Protein AF-G7EI15-F1 (afdb_monomer_lite)

Structure (mmCIF, N/CA/C/O backbone):
data_AF-G7EI15-F1
#
_entry.id   AF-G7EI15-F1
#
loop_
_atom_site.group_PDB
_atom_site.id
_atom_site.type_symbol
_atom_site.label_atom_id
_atom_site.label_alt_id
_atom_site.label_comp_id
_atom_site.label_asym_id
_atom_site.label_entity_id
_atom_site.label_seq_id
_atom_site.pdbx_PDB_ins_code
_atom_site.Cartn_x
_atom_site.Cartn_y
_atom_site.Cartn_z
_atom_site.occupancy
_atom_site.B_iso_or_equiv
_atom_site.auth_seq_id
_atom_site.auth_comp_id
_atom_site.auth_asym_id
_atom_site.auth_atom_id
_atom_site.pdbx_PDB_model_num
ATOM 1 N N . MET A 1 1 ? 1.369 -4.600 -6.874 1.00 79.56 1 MET A N 1
ATOM 2 C CA . MET A 1 1 ? 2.734 -4.055 -7.062 1.00 79.56 1 MET A CA 1
ATOM 3 C C . MET A 1 1 ? 3.543 -4.883 -8.060 1.00 79.56 1 MET A C 1
ATOM 5 O O . MET A 1 1 ? 3.858 -4.346 -9.108 1.00 79.56 1 MET A O 1
ATOM 9 N N . CYS A 1 2 ? 3.785 -6.185 -7.844 1.00 84.00 2 CYS A N 1
ATOM 10 C CA . CYS A 1 2 ? 4.623 -7.002 -8.747 1.00 84.00 2 CYS A CA 1
ATOM 11 C C . CYS A 1 2 ? 4.185 -7.001 -10.224 1.00 84.00 2 CYS A C 1
ATOM 13 O O . CYS A 1 2 ? 5.030 -6.908 -11.107 1.00 84.00 2 CYS A O 1
ATOM 15 N N . LEU A 1 3 ? 2.876 -7.067 -10.497 1.00 88.56 3 LEU A N 1
ATOM 16 C CA . LEU A 1 3 ? 2.348 -7.036 -11.869 1.00 88.56 3 LEU A CA 1
ATOM 17 C C . LEU A 1 3 ? 2.534 -5.670 -12.555 1.00 88.56 3 LEU A C 1
ATOM 19 O O . LEU A 1 3 ? 2.710 -5.607 -13.766 1.00 88.56 3 LEU A O 1
ATOM 23 N N . LEU A 1 4 ? 2.532 -4.577 -11.786 1.00 88.44 4 LEU A N 1
ATOM 24 C CA . LEU A 1 4 ? 2.701 -3.218 -12.312 1.00 88.44 4 LEU A CA 1
ATOM 25 C C . LEU A 1 4 ? 4.177 -2.844 -12.506 1.00 88.44 4 LEU A C 1
ATOM 27 O O . LEU A 1 4 ? 4.476 -1.966 -13.306 1.00 88.44 4 LEU A O 1
ATOM 31 N N . ALA A 1 5 ? 5.097 -3.541 -11.831 1.00 84.88 5 ALA A N 1
ATOM 32 C CA . ALA A 1 5 ? 6.532 -3.248 -11.851 1.00 84.88 5 ALA A CA 1
ATOM 33 C C . ALA A 1 5 ? 7.197 -3.434 -13.232 1.00 84.88 5 ALA A C 1
ATOM 35 O O . ALA A 1 5 ? 8.321 -2.996 -13.447 1.00 84.88 5 ALA A O 1
ATOM 36 N N . ARG A 1 6 ? 6.516 -4.083 -14.186 1.00 85.00 6 ARG A N 1
ATOM 37 C CA . ARG A 1 6 ? 6.987 -4.209 -15.577 1.00 85.00 6 ARG A CA 1
ATOM 38 C C . ARG A 1 6 ? 6.440 -3.152 -16.525 1.00 85.00 6 ARG A C 1
ATOM 40 O O . ARG A 1 6 ? 6.883 -3.085 -17.668 1.00 85.00 6 ARG A O 1
ATOM 47 N N . ILE A 1 7 ? 5.488 -2.341 -16.074 1.00 87.56 7 ILE A N 1
ATOM 48 C CA . ILE A 1 7 ? 5.014 -1.190 -16.838 1.00 87.56 7 ILE A CA 1
ATOM 49 C C . ILE A 1 7 ? 6.039 -0.085 -16.613 1.00 87.56 7 ILE A C 1
ATOM 51 O O . ILE A 1 7 ? 5.936 0.670 -15.653 1.00 87.56 7 ILE A O 1
ATOM 55 N N . GLN A 1 8 ? 7.071 -0.060 -17.449 1.00 86.31 8 GLN A N 1
ATOM 56 C CA . GLN A 1 8 ? 8.147 0.918 -17.362 1.00 86.31 8 GLN A CA 1
ATOM 57 C C . GLN A 1 8 ? 7.767 2.190 -18.113 1.00 86.31 8 GLN A C 1
ATOM 59 O O . GLN A 1 8 ? 7.344 2.137 -19.268 1.00 86.31 8 GLN A O 1
ATOM 64 N N . ILE A 1 9 ? 7.945 3.327 -17.454 1.00 83.19 9 ILE A N 1
ATOM 65 C CA . ILE A 1 9 ? 7.756 4.657 -18.017 1.00 83.19 9 ILE A CA 1
ATOM 66 C C . ILE A 1 9 ? 9.147 5.296 -18.052 1.00 83.19 9 ILE A C 1
ATOM 68 O O . ILE A 1 9 ? 9.679 5.670 -17.000 1.00 83.19 9 ILE A O 1
ATOM 72 N N . PRO A 1 10 ? 9.790 5.338 -19.231 1.00 81.56 10 PRO A N 1
ATOM 73 C CA . PRO A 1 10 ? 11.097 5.954 -19.360 1.00 81.56 10 PRO A CA 1
ATOM 74 C C . PRO A 1 10 ? 10.957 7.471 -19.224 1.00 81.56 10 PRO A C 1
ATOM 76 O O . PRO A 1 10 ? 10.133 8.088 -19.900 1.00 81.56 10 PRO A O 1
ATOM 79 N N . PHE A 1 11 ? 11.770 8.066 -18.356 1.00 79.00 11 PHE A N 1
ATOM 80 C CA . PHE A 1 11 ? 11.966 9.507 -18.298 1.00 79.00 11 PHE A CA 1
ATOM 81 C C . PHE A 1 11 ? 13.366 9.814 -18.808 1.00 79.00 11 PHE A C 1
ATOM 83 O O . PHE A 1 11 ? 14.368 9.451 -18.179 1.00 79.00 11 PHE A O 1
ATOM 90 N N . ASP A 1 12 ? 13.419 10.463 -19.968 1.00 79.00 12 ASP A N 1
ATOM 91 C CA . ASP A 1 12 ? 14.676 10.905 -20.550 1.00 79.00 12 ASP A CA 1
ATOM 92 C C . ASP A 1 12 ? 15.341 11.925 -19.627 1.00 79.00 12 ASP A C 1
ATOM 94 O O . ASP A 1 12 ? 14.704 12.832 -19.083 1.00 79.00 12 ASP A O 1
ATOM 98 N N . GLY A 1 13 ? 16.644 11.742 -19.429 1.00 73.56 13 GLY A N 1
ATOM 99 C CA . GLY A 1 13 ? 17.455 12.685 -18.679 1.00 73.56 13 GLY A CA 1
ATOM 100 C C . GLY A 1 13 ? 17.540 14.016 -19.417 1.00 73.56 13 GLY A C 1
ATOM 101 O O . GLY A 1 13 ? 17.618 14.052 -20.645 1.00 73.56 13 GLY A O 1
ATOM 102 N N . PHE A 1 14 ? 17.553 15.114 -18.670 1.00 78.31 14 PHE A N 1
ATOM 103 C CA . PHE A 1 14 ? 17.758 16.442 -19.231 1.00 78.31 14 PHE A CA 1
ATOM 104 C C . PHE A 1 14 ? 19.091 17.006 -18.748 1.00 78.31 14 PHE A C 1
ATOM 106 O O . PHE A 1 14 ? 19.442 16.892 -17.570 1.00 78.31 14 PHE A O 1
ATOM 113 N N . VAL A 1 15 ? 19.829 17.607 -19.679 1.00 81.38 15 VAL A N 1
ATOM 114 C CA . VAL A 1 15 ? 21.087 18.299 -19.405 1.00 81.38 15 VAL A CA 1
ATOM 115 C C . VAL A 1 15 ? 20.892 19.774 -19.720 1.00 81.38 15 VAL A C 1
ATOM 117 O O . VAL A 1 15 ? 20.657 20.149 -20.867 1.00 81.38 15 VAL A O 1
ATOM 120 N N . THR A 1 16 ? 21.015 20.600 -18.689 1.00 80.50 16 THR A N 1
ATOM 121 C CA . THR A 1 16 ? 21.185 22.052 -18.783 1.00 80.50 16 THR A CA 1
ATOM 122 C C . THR A 1 16 ? 22.604 22.436 -18.381 1.00 80.50 16 THR A C 1
ATOM 124 O O . THR A 1 16 ? 23.300 21.661 -17.727 1.00 80.50 16 THR A O 1
ATOM 127 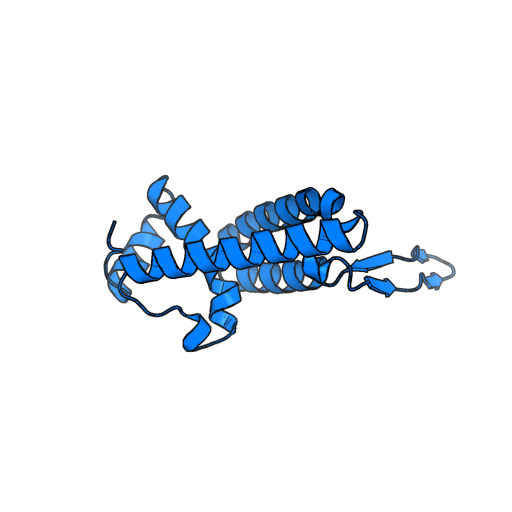N N . ASP A 1 17 ? 23.015 23.666 -18.703 1.00 83.44 17 ASP A N 1
ATOM 128 C CA . ASP A 1 17 ? 24.356 24.199 -18.398 1.00 83.44 17 ASP A CA 1
ATOM 129 C C . ASP A 1 17 ? 24.759 24.100 -16.911 1.00 83.44 17 ASP A C 1
ATOM 131 O O . ASP A 1 17 ? 25.941 24.151 -16.579 1.00 83.44 17 ASP A O 1
ATOM 135 N N . SER A 1 18 ? 23.789 23.950 -16.003 1.00 83.12 18 SER A N 1
ATOM 136 C CA . SER A 1 18 ? 23.984 23.881 -14.551 1.00 83.12 18 SER A CA 1
ATOM 137 C C . SER A 1 18 ? 23.469 22.598 -13.886 1.00 83.12 18 SER A C 1
ATOM 139 O O . SER A 1 18 ? 23.660 22.434 -12.680 1.00 83.12 18 SER A O 1
ATOM 141 N N . LEU A 1 19 ? 22.815 21.689 -14.621 1.00 82.12 19 LEU A N 1
ATOM 142 C CA . LEU A 1 19 ? 22.186 20.503 -14.035 1.00 82.12 19 LEU A CA 1
ATOM 143 C C . LEU A 1 19 ? 22.177 19.324 -15.014 1.00 82.12 19 LEU A C 1
ATOM 145 O O . LEU A 1 19 ? 21.662 19.427 -16.122 1.00 82.12 19 LEU A O 1
ATOM 149 N N . MET A 1 20 ? 22.697 18.180 -14.564 1.00 80.56 20 MET A N 1
ATOM 150 C CA . MET A 1 20 ? 22.578 16.898 -15.261 1.00 80.56 20 MET A CA 1
ATOM 151 C C . MET A 1 20 ? 21.633 15.988 -14.479 1.00 80.56 20 MET A C 1
ATOM 153 O O . MET A 1 20 ? 21.977 15.524 -13.391 1.00 80.56 20 MET A O 1
ATOM 157 N N . ILE A 1 21 ? 20.446 15.727 -15.028 1.00 80.31 21 ILE A N 1
ATOM 158 C CA . ILE A 1 21 ? 19.526 14.711 -14.510 1.00 80.31 21 ILE A CA 1
ATOM 159 C C . ILE A 1 21 ? 19.708 13.454 -15.360 1.00 80.31 21 ILE A C 1
ATOM 161 O O . ILE A 1 21 ? 19.464 13.477 -16.564 1.00 80.31 21 ILE A O 1
ATOM 165 N N . ASN A 1 22 ? 20.144 12.356 -14.737 1.00 83.12 22 ASN A N 1
ATOM 166 C CA . ASN A 1 22 ? 20.241 11.059 -15.408 1.00 83.12 22 ASN A CA 1
ATOM 167 C C . ASN A 1 22 ? 18.852 10.552 -15.818 1.00 83.12 22 ASN A C 1
ATOM 169 O O . ASN A 1 22 ? 17.856 10.866 -15.168 1.00 83.12 22 ASN A O 1
ATOM 173 N N . SER A 1 23 ? 18.792 9.713 -16.854 1.00 78.25 23 SER A N 1
ATOM 174 C CA . SER A 1 23 ? 17.565 8.9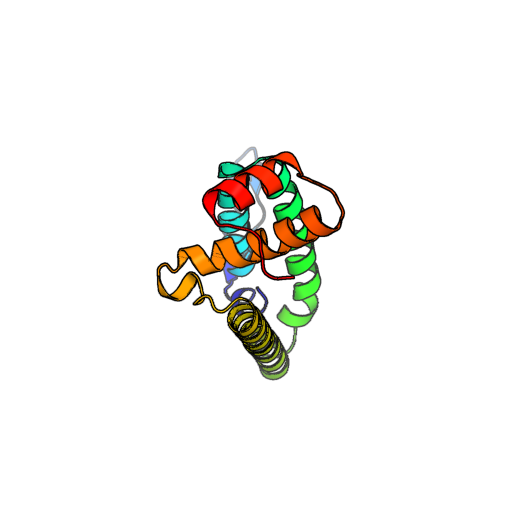97 -17.207 1.00 78.25 23 SER A CA 1
ATOM 175 C C . SER A 1 23 ? 17.103 8.133 -16.034 1.00 78.25 23 SER A C 1
ATOM 177 O O . SER A 1 23 ? 17.893 7.352 -15.491 1.00 78.25 23 SER A O 1
ATOM 179 N N . VAL A 1 24 ? 15.827 8.236 -15.676 1.00 81.25 24 VAL A N 1
ATOM 180 C CA . VAL A 1 24 ? 15.208 7.419 -14.628 1.00 81.25 24 VAL A CA 1
ATOM 181 C C . VAL A 1 24 ? 14.081 6.615 -15.256 1.00 81.25 24 VAL A C 1
ATOM 183 O O . VAL A 1 24 ? 13.273 7.138 -16.016 1.00 81.2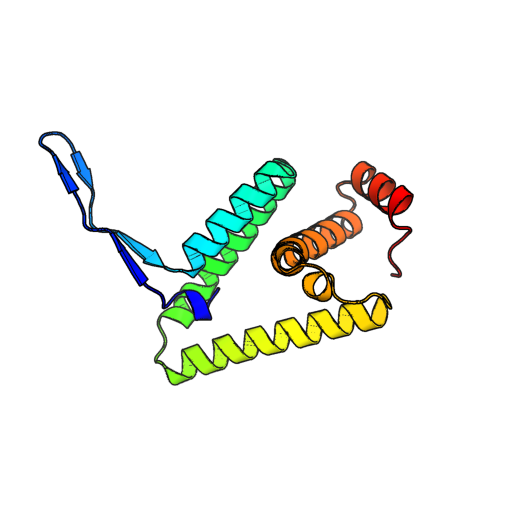5 24 VAL A O 1
ATOM 186 N N . VAL A 1 25 ? 14.014 5.328 -14.932 1.00 79.75 25 VAL A N 1
ATOM 187 C CA . VAL A 1 25 ? 12.867 4.491 -15.284 1.00 79.75 25 VAL A CA 1
ATOM 188 C C . VAL A 1 25 ? 11.978 4.409 -14.056 1.00 79.75 25 VAL A C 1
ATOM 190 O O . VAL A 1 25 ? 12.402 3.877 -13.030 1.00 79.75 25 VAL A O 1
ATOM 193 N N . ILE A 1 26 ? 10.766 4.951 -14.162 1.00 86.12 26 ILE A N 1
ATOM 194 C CA . ILE A 1 26 ? 9.743 4.809 -13.126 1.00 86.12 26 ILE A CA 1
ATOM 195 C C . ILE A 1 26 ? 8.787 3.715 -13.576 1.00 86.12 26 ILE A C 1
ATOM 197 O O . ILE A 1 26 ? 8.323 3.723 -14.716 1.00 86.12 26 ILE A O 1
ATOM 201 N N . ASP A 1 27 ? 8.489 2.764 -12.700 1.00 90.25 27 ASP A N 1
ATOM 202 C CA . ASP A 1 27 ? 7.516 1.720 -12.999 1.00 90.25 27 ASP A CA 1
ATOM 203 C C . ASP A 1 27 ? 6.101 2.070 -12.497 1.00 90.25 27 ASP A C 1
ATOM 205 O O . ASP A 1 27 ? 5.890 2.919 -11.624 1.00 90.25 27 ASP A O 1
ATOM 209 N N . GLY A 1 28 ? 5.092 1.401 -13.055 1.00 90.56 28 GLY A N 1
ATOM 210 C CA . GLY A 1 28 ? 3.695 1.613 -12.682 1.00 90.56 28 GLY A CA 1
ATOM 211 C C . GLY A 1 28 ? 3.392 1.282 -11.215 1.00 90.56 28 GLY A C 1
ATOM 212 O O . GLY A 1 28 ? 2.444 1.831 -10.650 1.00 90.56 28 GLY A O 1
ATOM 213 N N . ALA A 1 29 ? 4.180 0.417 -10.567 1.00 91.81 29 ALA A N 1
ATOM 214 C CA . ALA A 1 29 ? 4.006 0.117 -9.149 1.00 91.81 29 ALA A CA 1
ATOM 215 C C . ALA A 1 29 ? 4.431 1.306 -8.279 1.00 91.81 29 ALA A C 1
ATOM 217 O O . ALA A 1 29 ? 3.728 1.626 -7.319 1.00 91.81 29 ALA A O 1
ATOM 218 N N . GLN A 1 30 ? 5.526 1.982 -8.634 1.00 92.50 30 GLN A N 1
ATOM 219 C CA . GLN A 1 30 ? 5.999 3.190 -7.954 1.00 92.50 30 GLN A CA 1
ATOM 220 C C . GLN A 1 30 ? 4.985 4.332 -8.057 1.00 92.50 30 GLN A C 1
ATOM 222 O O . GLN A 1 30 ? 4.683 4.962 -7.044 1.00 92.50 30 GLN A O 1
ATOM 227 N N . LEU A 1 31 ? 4.398 4.556 -9.238 1.00 92.88 31 LEU A N 1
ATOM 228 C CA . LEU A 1 31 ? 3.350 5.571 -9.404 1.00 92.88 31 LEU A CA 1
ATOM 229 C C . LEU A 1 31 ? 2.105 5.262 -8.570 1.00 92.88 31 LEU A C 1
ATOM 231 O O . LEU A 1 31 ? 1.574 6.147 -7.900 1.00 92.88 31 LEU A O 1
ATOM 235 N N . PHE A 1 32 ? 1.658 4.003 -8.574 1.00 92.81 32 PHE A N 1
ATOM 236 C CA . PHE A 1 32 ? 0.508 3.582 -7.777 1.00 92.81 32 PHE A CA 1
ATOM 237 C C . PHE A 1 32 ? 0.758 3.760 -6.272 1.00 92.81 32 PHE A C 1
ATOM 239 O O . PHE A 1 32 ? -0.112 4.246 -5.545 1.00 92.81 32 PHE A O 1
ATOM 246 N N . VAL A 1 33 ? 1.957 3.403 -5.801 1.00 94.44 33 VAL A N 1
ATOM 247 C CA . VAL A 1 33 ? 2.360 3.602 -4.404 1.00 94.44 33 VAL A CA 1
ATOM 248 C C . VAL A 1 33 ? 2.423 5.078 -4.055 1.00 94.44 33 VAL A C 1
ATOM 250 O O . VAL A 1 33 ? 1.863 5.460 -3.032 1.00 94.44 33 VAL A O 1
ATOM 253 N N . LEU A 1 34 ? 3.038 5.907 -4.898 1.00 95.06 34 LEU A N 1
ATOM 254 C CA . LEU A 1 34 ? 3.125 7.346 -4.669 1.00 95.06 34 LEU A CA 1
ATOM 255 C C . LEU A 1 34 ? 1.730 7.969 -4.546 1.00 95.06 34 LEU A C 1
ATOM 257 O O . LEU A 1 34 ? 1.464 8.668 -3.573 1.00 95.06 34 LEU A O 1
ATOM 261 N N . ALA A 1 35 ? 0.828 7.667 -5.483 1.00 95.00 35 ALA A N 1
ATOM 262 C CA . ALA A 1 35 ? -0.548 8.157 -5.447 1.00 95.00 35 ALA A CA 1
ATOM 263 C C . ALA A 1 35 ? -1.281 7.718 -4.167 1.00 95.00 35 ALA A C 1
ATOM 265 O O . ALA A 1 35 ? -1.923 8.536 -3.509 1.00 95.00 35 ALA A O 1
ATOM 266 N N . SER A 1 36 ? -1.129 6.448 -3.776 1.00 95.31 36 SER A N 1
ATOM 267 C CA . SER A 1 36 ? -1.729 5.913 -2.546 1.00 95.31 36 SER A CA 1
ATOM 268 C C . SER A 1 36 ? -1.177 6.601 -1.295 1.00 95.31 36 SER A C 1
ATOM 270 O O . SER A 1 36 ? -1.932 6.983 -0.410 1.00 95.31 36 SER A O 1
ATOM 272 N N . VAL A 1 37 ? 0.141 6.802 -1.225 1.00 96.62 37 VAL A N 1
ATOM 273 C CA . VAL A 1 37 ? 0.811 7.443 -0.087 1.00 96.62 37 VAL A CA 1
ATOM 274 C C . VAL A 1 37 ? 0.410 8.910 0.039 1.00 96.62 37 VAL A C 1
ATOM 276 O O . VAL A 1 37 ? 0.103 9.351 1.144 1.00 96.62 37 VAL A O 1
ATOM 279 N N . VAL A 1 38 ? 0.351 9.653 -1.070 1.00 97.06 38 VAL A N 1
ATOM 280 C CA . VAL A 1 38 ? -0.156 11.035 -1.078 1.00 97.06 38 VAL A CA 1
ATOM 281 C C . VAL A 1 38 ? -1.582 11.076 -0.537 1.00 97.06 38 VAL A C 1
ATOM 283 O O . VAL A 1 38 ? -1.868 11.872 0.355 1.00 97.06 38 VAL A O 1
ATOM 286 N N . TYR A 1 39 ? -2.450 10.175 -1.005 1.00 95.62 39 TYR A N 1
ATOM 287 C CA . TYR A 1 39 ? -3.810 10.059 -0.488 1.00 95.62 39 TYR A CA 1
ATOM 288 C C . TYR A 1 39 ? -3.831 9.783 1.026 1.00 95.62 39 TYR A C 1
ATOM 290 O O . TYR A 1 39 ? -4.541 10.463 1.763 1.00 95.62 39 TYR A O 1
ATOM 298 N N . TYR A 1 40 ? -3.003 8.869 1.536 1.00 96.88 40 TYR A N 1
ATOM 299 C CA . TYR A 1 40 ? -2.953 8.591 2.976 1.00 96.88 40 TYR A CA 1
ATOM 300 C C . TYR A 1 40 ? -2.417 9.763 3.803 1.00 96.88 40 TYR A C 1
ATOM 302 O O . TYR A 1 40 ? -2.921 10.001 4.898 1.00 96.88 40 TYR A O 1
ATOM 310 N N . PHE A 1 41 ? -1.451 10.528 3.288 1.00 97.38 41 PHE A N 1
ATOM 311 C CA . PHE A 1 41 ? -0.998 11.763 3.934 1.00 97.38 41 PHE A CA 1
ATOM 312 C C . PHE A 1 41 ? -2.101 12.823 3.998 1.00 97.38 41 PHE A C 1
ATOM 314 O O . PHE A 1 41 ? -2.157 13.564 4.978 1.00 97.38 41 PHE A O 1
ATOM 321 N N . MET A 1 42 ? -2.988 12.877 2.998 1.00 95.94 42 MET A N 1
ATOM 322 C CA . MET A 1 42 ? -4.167 13.750 3.027 1.00 95.94 42 MET A CA 1
ATOM 323 C C . MET A 1 42 ? -5.191 13.320 4.088 1.00 95.94 42 MET A C 1
ATOM 325 O O . MET A 1 42 ? -5.925 14.169 4.585 1.00 95.94 42 MET A O 1
ATOM 329 N N . LEU A 1 43 ? -5.238 12.031 4.448 1.00 93.44 43 LEU A N 1
ATOM 330 C CA . LEU A 1 43 ? -6.102 11.516 5.516 1.00 93.44 43 LEU A CA 1
ATOM 331 C C . LEU A 1 43 ? -5.501 11.757 6.906 1.00 93.44 43 LEU A C 1
ATOM 333 O O . LEU A 1 43 ? -6.181 12.235 7.809 1.00 93.44 43 LEU A O 1
ATOM 337 N N . SER A 1 44 ? -4.235 11.391 7.103 1.00 95.69 44 SER A N 1
ATOM 338 C CA . SER A 1 44 ? -3.533 11.546 8.376 1.00 95.69 44 SER A CA 1
ATOM 339 C C . SER A 1 44 ? -2.030 11.485 8.157 1.00 95.69 44 SER A C 1
ATOM 341 O O . SER A 1 44 ? -1.515 10.534 7.571 1.00 95.69 44 SER A O 1
ATOM 343 N N . PHE A 1 45 ? -1.299 12.464 8.692 1.00 96.12 45 PHE A N 1
ATOM 344 C CA . PHE A 1 45 ? 0.152 12.516 8.532 1.00 96.12 45 PHE A CA 1
ATOM 345 C C . PHE A 1 45 ? 0.858 11.280 9.114 1.00 96.12 45 PHE A C 1
ATOM 347 O O . PHE A 1 45 ? 1.769 10.733 8.495 1.00 96.12 45 PHE A O 1
ATOM 354 N N . SER A 1 46 ? 0.420 10.806 10.286 1.00 96.75 46 SER A N 1
ATOM 355 C CA . SER A 1 46 ? 1.058 9.668 10.959 1.00 96.75 46 SER A CA 1
ATOM 356 C C . SER A 1 46 ? 0.778 8.341 10.246 1.00 96.75 46 SER A C 1
ATOM 358 O O . SER A 1 46 ? 1.709 7.584 9.966 1.00 96.75 46 SER A O 1
ATOM 360 N N . LEU A 1 47 ? -0.480 8.088 9.861 1.00 96.81 47 LEU A N 1
ATOM 361 C CA . LEU A 1 47 ? -0.840 6.891 9.094 1.00 96.81 47 LEU A CA 1
ATOM 362 C C . LEU A 1 47 ? -0.242 6.921 7.683 1.00 96.81 47 LEU A C 1
ATOM 364 O O . LEU A 1 47 ? 0.239 5.895 7.207 1.00 96.81 47 LEU A O 1
ATOM 368 N N . GLY A 1 48 ? -0.192 8.095 7.046 1.00 97.38 48 GLY A N 1
ATOM 369 C CA . GLY A 1 48 ? 0.489 8.300 5.769 1.00 97.38 48 GLY A CA 1
ATOM 370 C C . GLY A 1 48 ? 1.960 7.900 5.831 1.00 97.38 48 GLY A C 1
ATOM 371 O O . GLY A 1 48 ? 2.430 7.166 4.963 1.00 97.38 48 GLY A O 1
ATOM 372 N N . PHE A 1 49 ? 2.665 8.279 6.901 1.00 98.19 49 PHE A N 1
ATOM 373 C CA . PHE A 1 49 ? 4.057 7.880 7.105 1.00 98.19 49 PHE A CA 1
ATOM 374 C C . PHE A 1 49 ? 4.216 6.366 7.319 1.00 98.19 49 PHE A C 1
ATOM 376 O O . PHE A 1 49 ? 5.069 5.746 6.682 1.00 98.19 49 PHE A O 1
ATOM 383 N N . ILE A 1 50 ? 3.376 5.749 8.157 1.00 97.94 50 ILE A N 1
ATOM 384 C CA . ILE A 1 50 ? 3.391 4.291 8.385 1.00 97.94 50 ILE A CA 1
ATOM 385 C C . ILE A 1 50 ? 3.176 3.542 7.065 1.00 97.94 50 ILE A C 1
ATOM 387 O O . ILE A 1 50 ? 3.958 2.657 6.710 1.00 97.94 50 ILE A O 1
ATOM 391 N N . MET A 1 51 ? 2.159 3.936 6.299 1.00 97.94 51 MET A N 1
ATOM 392 C CA . MET A 1 51 ? 1.858 3.322 5.009 1.00 97.94 51 MET A CA 1
ATOM 393 C C . MET A 1 51 ? 2.964 3.559 3.980 1.00 97.94 51 MET A C 1
ATOM 395 O O . MET A 1 51 ? 3.267 2.649 3.210 1.00 97.94 51 MET A O 1
ATOM 399 N N . ALA A 1 52 ? 3.609 4.731 3.980 1.00 97.81 52 ALA A N 1
ATOM 400 C CA . ALA A 1 52 ? 4.756 5.008 3.117 1.00 97.81 52 ALA A CA 1
ATOM 401 C C . ALA A 1 52 ? 5.906 4.029 3.381 1.00 97.81 52 ALA A C 1
ATOM 403 O O . ALA A 1 52 ? 6.465 3.470 2.434 1.00 97.81 52 ALA A O 1
ATOM 404 N N . VAL A 1 53 ? 6.219 3.763 4.653 1.00 98.00 53 VAL A N 1
ATOM 405 C CA . VAL A 1 53 ? 7.242 2.779 5.035 1.00 98.00 53 VAL A CA 1
ATOM 406 C C . VAL A 1 53 ? 6.833 1.376 4.586 1.00 98.00 53 VAL A C 1
ATOM 408 O O . VAL A 1 53 ? 7.609 0.717 3.892 1.00 98.00 53 VAL A O 1
ATOM 411 N N . ILE A 1 54 ? 5.612 0.933 4.906 1.00 97.38 54 ILE A N 1
ATOM 412 C CA . ILE A 1 54 ? 5.118 -0.403 4.530 1.00 97.38 54 ILE A CA 1
ATOM 413 C C . ILE A 1 54 ? 5.165 -0.589 3.009 1.00 97.38 54 ILE A C 1
ATOM 415 O O . ILE A 1 54 ? 5.727 -1.569 2.521 1.00 97.38 54 ILE A O 1
ATOM 419 N N . PHE A 1 55 ? 4.621 0.353 2.237 1.00 96.12 55 PHE A N 1
ATOM 420 C CA . PHE A 1 55 ? 4.573 0.241 0.778 1.00 96.12 55 PHE A CA 1
ATOM 421 C C . PHE A 1 55 ? 5.963 0.320 0.143 1.00 96.12 55 PHE A C 1
ATOM 423 O O . PHE A 1 55 ? 6.217 -0.387 -0.831 1.00 96.12 55 PHE A O 1
ATOM 430 N N . THR A 1 56 ? 6.884 1.102 0.711 1.00 94.94 56 THR A N 1
ATOM 431 C CA . THR A 1 56 ? 8.283 1.129 0.257 1.00 94.94 56 THR A CA 1
ATOM 432 C C . THR A 1 56 ? 8.962 -0.220 0.488 1.00 94.94 56 THR A C 1
ATOM 434 O O . THR A 1 56 ? 9.600 -0.748 -0.422 1.00 94.94 56 THR A O 1
ATOM 437 N N . LEU A 1 57 ? 8.781 -0.825 1.665 1.00 95.88 57 LEU A N 1
ATOM 438 C CA . LEU A 1 57 ? 9.317 -2.158 1.958 1.00 95.88 57 LEU A CA 1
ATOM 439 C C . LEU A 1 57 ? 8.737 -3.222 1.018 1.00 95.88 57 LEU A C 1
ATOM 441 O O . LEU A 1 57 ? 9.481 -4.065 0.515 1.00 95.88 57 LEU A O 1
ATOM 445 N N . LEU A 1 58 ? 7.436 -3.154 0.722 1.00 94.50 58 LEU A N 1
ATOM 446 C CA . LEU A 1 58 ? 6.790 -4.045 -0.246 1.00 94.50 58 LEU A CA 1
ATOM 447 C C . LEU A 1 58 ? 7.323 -3.842 -1.671 1.00 94.50 58 LEU A C 1
ATOM 449 O O . LEU A 1 58 ? 7.537 -4.827 -2.378 1.00 94.50 58 LEU A O 1
ATOM 453 N N . LEU A 1 59 ? 7.576 -2.599 -2.096 1.00 92.94 59 LEU A N 1
ATOM 454 C CA . LEU A 1 59 ? 8.191 -2.311 -3.397 1.00 92.94 59 LEU A CA 1
ATOM 455 C C . LEU A 1 59 ? 9.598 -2.896 -3.501 1.00 92.94 59 LEU A C 1
ATOM 457 O O . LEU A 1 59 ? 9.910 -3.538 -4.504 1.00 92.94 59 LEU A O 1
ATOM 461 N N . VAL A 1 60 ? 10.429 -2.706 -2.473 1.00 92.44 60 VAL A N 1
ATOM 462 C CA . VAL A 1 60 ? 11.792 -3.256 -2.425 1.00 92.44 60 VAL A CA 1
ATOM 463 C C . VAL A 1 60 ? 11.749 -4.785 -2.432 1.00 92.44 60 VAL A C 1
ATOM 465 O O . VAL A 1 60 ? 12.439 -5.417 -3.231 1.00 92.44 60 VAL A O 1
ATOM 468 N N . GLY A 1 61 ? 10.883 -5.389 -1.613 1.00 91.75 61 GLY A N 1
ATOM 469 C CA . GLY A 1 61 ? 10.689 -6.841 -1.563 1.00 91.75 61 GLY A CA 1
ATOM 470 C C . GLY A 1 61 ? 10.143 -7.443 -2.863 1.00 91.75 61 GLY A C 1
ATOM 471 O O . GLY A 1 61 ? 10.386 -8.614 -3.148 1.00 91.75 61 GLY A O 1
ATOM 472 N N . ALA A 1 62 ? 9.450 -6.651 -3.684 1.00 91.81 62 ALA A N 1
ATOM 473 C CA . ALA A 1 62 ? 8.939 -7.077 -4.983 1.00 91.81 62 ALA A CA 1
ATOM 474 C C . ALA A 1 62 ? 9.995 -7.052 -6.106 1.00 91.81 62 ALA A C 1
ATOM 476 O O . ALA A 1 62 ? 9.789 -7.713 -7.128 1.00 91.81 62 ALA A O 1
ATOM 477 N N . GLN A 1 63 ? 11.120 -6.340 -5.941 1.00 89.88 63 GLN A N 1
ATOM 478 C CA . GLN A 1 63 ? 12.143 -6.191 -6.991 1.00 89.88 63 GLN A CA 1
ATOM 479 C C . GLN A 1 63 ? 12.700 -7.530 -7.507 1.00 89.88 63 GLN A C 1
ATOM 481 O O . GLN A 1 63 ? 12.733 -7.719 -8.727 1.00 89.88 63 GLN A O 1
ATOM 486 N N . PRO A 1 64 ? 13.060 -8.511 -6.650 1.00 92.25 64 PRO A N 1
ATOM 487 C CA . PRO A 1 64 ? 13.552 -9.802 -7.129 1.00 92.25 64 PRO A CA 1
ATOM 488 C C . PRO A 1 64 ? 12.525 -10.550 -7.987 1.00 92.25 64 PRO A C 1
ATOM 490 O O . PRO A 1 64 ? 12.896 -11.225 -8.941 1.00 92.25 64 PRO A O 1
ATOM 493 N N . ILE A 1 65 ? 11.230 -10.408 -7.677 1.00 92.62 65 ILE A N 1
ATOM 494 C CA . ILE A 1 65 ? 10.134 -11.029 -8.434 1.00 92.62 65 ILE A CA 1
ATOM 495 C C . ILE A 1 65 ? 9.952 -10.318 -9.778 1.00 92.62 65 ILE A C 1
ATOM 497 O O . ILE A 1 65 ? 9.779 -10.976 -10.804 1.00 92.62 65 ILE A O 1
ATOM 501 N N . ALA A 1 66 ? 10.014 -8.983 -9.793 1.00 90.62 66 ALA A N 1
ATOM 502 C CA . ALA A 1 66 ? 9.893 -8.179 -11.011 1.00 90.62 66 ALA A CA 1
ATOM 503 C C . ALA A 1 66 ? 10.976 -8.526 -12.052 1.00 90.62 66 ALA A C 1
ATOM 505 O O . ALA A 1 66 ? 10.678 -8.581 -13.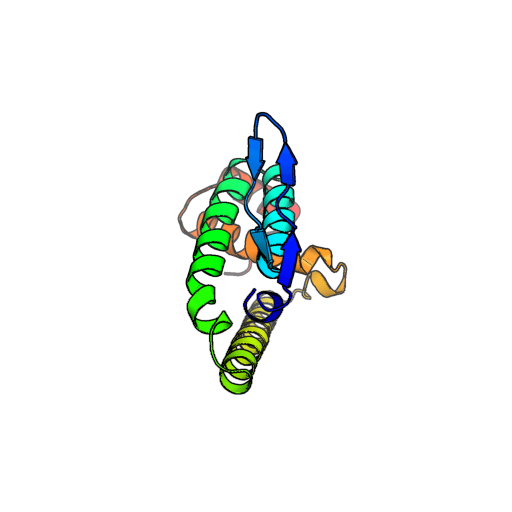251 1.00 90.62 66 ALA A O 1
ATOM 506 N N . ALA A 1 67 ? 12.190 -8.834 -11.582 1.00 90.88 67 ALA A N 1
ATOM 507 C CA . ALA A 1 67 ? 13.350 -9.188 -12.400 1.00 90.88 67 ALA A CA 1
ATOM 508 C C . ALA A 1 67 ? 13.364 -10.641 -12.926 1.00 90.88 67 ALA A C 1
ATOM 510 O O . ALA A 1 67 ? 14.236 -10.992 -13.720 1.00 90.88 67 ALA A O 1
ATOM 511 N N . MET A 1 68 ? 12.430 -11.506 -12.507 1.00 93.75 68 MET A N 1
ATOM 512 C CA . MET A 1 68 ? 12.373 -12.898 -12.983 1.00 93.75 68 MET A CA 1
ATOM 513 C C . MET A 1 68 ? 12.043 -12.989 -14.480 1.00 93.75 68 MET A C 1
ATOM 515 O O . MET A 1 68 ? 11.640 -12.013 -15.101 1.00 93.75 68 MET A O 1
ATOM 519 N N . ALA A 1 69 ? 12.141 -14.181 -15.080 1.00 95.06 69 ALA A N 1
ATOM 520 C CA . ALA A 1 69 ? 11.593 -14.433 -16.417 1.00 95.06 69 ALA A CA 1
ATOM 521 C C . ALA A 1 69 ? 10.060 -14.240 -16.449 1.00 95.06 69 ALA A C 1
ATOM 523 O O . ALA A 1 69 ? 9.404 -14.197 -15.409 1.00 95.06 69 ALA A O 1
ATOM 524 N N . PHE A 1 70 ? 9.471 -14.113 -17.645 1.00 93.44 70 PHE A N 1
ATOM 525 C CA . PHE A 1 70 ? 8.038 -13.816 -17.808 1.00 93.44 70 PHE A CA 1
ATOM 526 C C . PHE A 1 70 ? 7.119 -14.778 -17.045 1.00 93.44 70 PHE A C 1
ATOM 528 O O . PHE A 1 70 ? 6.292 -14.326 -16.258 1.00 93.44 70 PHE A O 1
ATOM 535 N N . TRP A 1 71 ? 7.293 -16.089 -17.221 1.00 95.81 71 TRP A N 1
ATOM 536 C CA . TRP A 1 71 ? 6.397 -17.074 -16.614 1.00 95.81 71 TRP A CA 1
ATOM 537 C C . TRP A 1 71 ? 6.472 -17.130 -15.079 1.00 95.81 71 TRP A C 1
ATOM 539 O O . TRP A 1 71 ? 5.410 -17.062 -14.456 1.00 95.81 71 TRP A O 1
ATOM 549 N N . PRO A 1 72 ? 7.657 -17.190 -14.433 1.00 95.62 72 PRO A N 1
ATOM 550 C CA . PRO A 1 72 ? 7.744 -17.140 -12.972 1.00 95.62 72 PRO A CA 1
ATOM 551 C C . PRO A 1 72 ? 7.191 -15.842 -12.373 1.00 95.62 72 PRO A C 1
ATOM 553 O O . PRO A 1 72 ? 6.402 -15.896 -11.432 1.00 95.62 72 PRO A O 1
ATOM 556 N N . TRP A 1 73 ? 7.534 -14.685 -12.954 1.00 95.06 73 TRP A N 1
ATOM 557 C CA . TRP A 1 73 ? 7.010 -13.385 -12.520 1.00 95.06 73 TRP A CA 1
ATOM 558 C C . TRP A 1 73 ? 5.480 -13.343 -12.577 1.00 95.06 73 TRP A C 1
ATOM 560 O O . TRP A 1 73 ? 4.837 -12.970 -11.595 1.00 95.06 73 TRP A O 1
ATOM 570 N N . LEU A 1 74 ? 4.900 -13.756 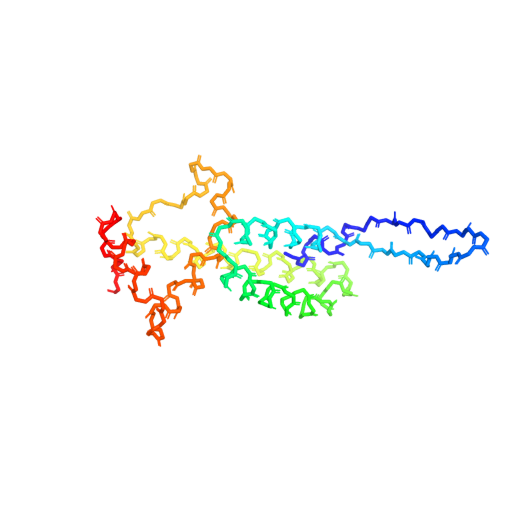-13.710 1.00 95.00 74 LEU A N 1
ATOM 571 C CA . LEU A 1 74 ? 3.455 -13.743 -13.912 1.00 95.00 74 LEU A CA 1
ATOM 572 C C . LEU A 1 74 ? 2.762 -14.694 -12.934 1.00 95.00 74 LEU A C 1
ATOM 574 O O . LEU A 1 74 ? 1.768 -14.322 -12.319 1.00 95.00 74 LEU A O 1
ATOM 578 N N . SER A 1 75 ? 3.315 -15.895 -12.752 1.00 95.94 75 SER A N 1
ATOM 579 C CA . SER A 1 75 ? 2.746 -16.919 -11.870 1.00 95.94 75 SER A CA 1
ATOM 580 C C . SER A 1 75 ? 2.737 -16.465 -10.413 1.00 95.94 75 SER A C 1
ATOM 582 O O . SER A 1 75 ? 1.714 -16.577 -9.743 1.00 95.94 75 SER A O 1
ATOM 584 N N . ILE A 1 76 ? 3.844 -15.893 -9.928 1.00 95.00 76 ILE A N 1
ATOM 585 C CA . ILE A 1 76 ? 3.925 -15.352 -8.564 1.00 95.00 76 ILE A CA 1
ATOM 586 C C . ILE A 1 76 ? 3.025 -14.122 -8.427 1.00 95.00 76 ILE A C 1
ATOM 588 O O . ILE A 1 76 ? 2.285 -14.009 -7.453 1.00 95.00 76 ILE A O 1
ATOM 592 N N . GLY A 1 77 ? 3.054 -13.210 -9.401 1.00 93.88 77 GLY A N 1
ATOM 593 C CA . GLY A 1 77 ? 2.256 -11.987 -9.384 1.00 93.88 77 GLY A CA 1
ATOM 594 C C . GLY A 1 77 ? 0.754 -12.266 -9.333 1.00 93.88 77 GLY A C 1
ATOM 595 O O . GLY A 1 77 ? 0.058 -11.704 -8.488 1.00 93.88 77 GLY A O 1
ATOM 596 N N . VAL A 1 78 ? 0.264 -13.165 -10.190 1.00 95.69 78 VAL A N 1
ATOM 597 C CA . VAL A 1 78 ? -1.138 -13.611 -10.190 1.00 95.69 78 VAL A CA 1
ATOM 598 C C . VAL A 1 78 ? -1.443 -14.443 -8.947 1.00 95.69 78 VAL A C 1
ATOM 600 O O . VAL A 1 78 ? -2.490 -14.245 -8.341 1.00 95.69 78 VAL A O 1
ATOM 603 N N . GLY A 1 79 ? -0.531 -15.319 -8.519 1.00 96.50 79 GLY A N 1
ATOM 604 C CA . GLY A 1 79 ? -0.699 -16.138 -7.319 1.00 96.50 79 GLY A CA 1
ATOM 605 C C . GLY A 1 79 ? -0.908 -15.299 -6.059 1.00 96.50 79 GLY A C 1
ATOM 606 O O . GLY A 1 79 ? -1.892 -15.495 -5.352 1.00 96.50 79 GLY A O 1
ATOM 607 N N . VAL A 1 80 ? -0.042 -14.312 -5.813 1.00 93.81 80 VAL A N 1
ATOM 608 C CA . VAL A 1 80 ? -0.173 -13.383 -4.676 1.00 93.81 80 VAL A CA 1
ATOM 609 C C . VAL A 1 80 ? -1.425 -12.517 -4.810 1.00 93.81 80 VAL A C 1
ATOM 611 O O . VAL A 1 80 ? -2.095 -12.262 -3.812 1.00 93.81 80 VAL A O 1
ATOM 614 N N . PHE A 1 81 ? -1.773 -12.087 -6.027 1.00 93.06 81 PHE A N 1
ATOM 615 C CA . PHE A 1 81 ? -2.999 -11.327 -6.267 1.00 93.06 81 PHE A CA 1
ATOM 616 C C . PHE A 1 81 ? -4.241 -12.140 -5.885 1.00 93.06 81 PHE A C 1
ATOM 618 O O . PHE A 1 81 ? -5.010 -11.708 -5.031 1.00 93.06 81 PHE A O 1
ATOM 625 N N . VAL A 1 82 ? -4.405 -13.343 -6.443 1.00 95.81 82 VAL A N 1
ATOM 626 C CA . VAL A 1 82 ? -5.533 -14.236 -6.132 1.00 95.81 82 VAL A CA 1
ATOM 627 C C . VAL A 1 82 ? -5.552 -14.599 -4.648 1.00 95.81 82 VAL A C 1
ATOM 629 O O . VAL A 1 82 ? -6.613 -14.578 -4.031 1.00 95.81 82 VAL A O 1
ATOM 632 N N . PHE A 1 83 ? -4.390 -14.870 -4.053 1.00 94.81 83 PHE A N 1
ATOM 633 C CA . PHE A 1 83 ? -4.281 -15.147 -2.623 1.00 94.81 83 PHE A CA 1
ATOM 634 C C . PHE A 1 83 ? -4.784 -13.977 -1.764 1.00 94.81 83 PHE A C 1
ATOM 636 O O . PHE A 1 83 ? -5.574 -14.188 -0.846 1.00 94.81 83 PHE A O 1
ATOM 643 N N . GLY A 1 84 ? -4.400 -12.741 -2.097 1.00 91.31 84 GLY A N 1
ATOM 644 C CA . GLY A 1 84 ? -4.896 -11.542 -1.420 1.00 91.31 84 GLY A CA 1
ATOM 645 C C . GLY A 1 84 ? -6.416 -11.389 -1.524 1.00 91.31 84 GLY A C 1
ATOM 646 O O . GLY A 1 84 ? -7.069 -11.095 -0.527 1.00 91.31 84 GLY A O 1
ATOM 647 N N . TRP A 1 85 ? -6.993 -11.669 -2.695 1.00 91.69 85 TRP A N 1
ATOM 648 C CA . TRP A 1 85 ? -8.448 -11.664 -2.891 1.00 91.69 85 TRP A CA 1
ATOM 649 C C . TRP A 1 85 ? -9.163 -12.730 -2.059 1.00 91.69 85 TRP A C 1
ATOM 651 O O . TRP A 1 85 ? -10.197 -12.446 -1.460 1.00 91.69 85 TRP A O 1
ATOM 661 N N . VAL A 1 86 ? -8.607 -13.941 -1.975 1.00 94.00 86 VAL A N 1
ATOM 662 C CA . VAL A 1 86 ? -9.151 -15.001 -1.114 1.00 94.00 86 VAL A CA 1
ATOM 663 C C . VAL A 1 86 ? -9.161 -14.546 0.345 1.00 94.00 86 VAL A C 1
ATOM 665 O O . VAL A 1 86 ? -10.200 -14.640 0.993 1.00 94.00 86 VAL A O 1
ATOM 668 N N . LEU A 1 87 ? -8.052 -13.993 0.847 1.00 90.62 87 LEU A N 1
ATOM 669 C CA . LEU A 1 87 ? -7.993 -13.463 2.212 1.00 90.62 87 LEU A CA 1
ATOM 670 C C . LEU A 1 87 ? -8.999 -12.327 2.440 1.00 90.62 87 LEU A C 1
ATOM 672 O O . LEU A 1 87 ? -9.677 -12.312 3.466 1.00 90.62 87 LEU A O 1
ATOM 676 N N . GLN A 1 88 ? -9.144 -11.414 1.477 1.00 88.75 88 GLN A N 1
ATOM 677 C CA . GLN A 1 88 ? -10.112 -10.321 1.554 1.00 88.75 88 GLN A CA 1
ATOM 678 C C . GLN A 1 88 ? -11.556 -10.840 1.627 1.00 88.75 88 GLN A C 1
ATOM 680 O O . GLN A 1 88 ? -12.332 -10.388 2.470 1.00 88.75 88 GLN A O 1
ATOM 685 N N . PHE A 1 89 ? -11.924 -11.808 0.784 1.00 90.50 89 PHE A N 1
ATOM 686 C CA . PHE A 1 89 ? -13.264 -12.396 0.811 1.00 90.50 89 PHE A CA 1
ATOM 687 C C . PHE A 1 89 ? -13.534 -13.186 2.088 1.00 90.50 89 PHE A C 1
ATOM 689 O O . PHE A 1 89 ? -14.642 -13.109 2.615 1.00 90.50 89 PHE A O 1
ATOM 696 N N . ILE A 1 90 ? -12.535 -13.902 2.608 1.00 91.00 90 ILE A N 1
ATOM 697 C CA . ILE A 1 90 ? -12.644 -14.587 3.898 1.00 91.00 90 ILE A CA 1
ATOM 698 C C . ILE A 1 90 ? -12.903 -13.568 5.017 1.00 91.00 90 ILE A C 1
ATOM 700 O O . ILE A 1 90 ? -13.840 -13.750 5.791 1.00 91.00 90 ILE A O 1
ATOM 704 N N . GLY A 1 91 ? -12.138 -12.472 5.071 1.00 87.19 91 GLY A N 1
ATOM 705 C CA . GLY A 1 91 ? -12.338 -11.410 6.063 1.00 87.19 91 GLY A CA 1
ATOM 706 C C . GLY A 1 91 ? -13.748 -10.813 6.012 1.00 87.19 91 GLY A C 1
ATOM 707 O O . GLY A 1 91 ? -14.437 -10.756 7.027 1.00 87.19 91 GLY A O 1
ATOM 708 N N . HIS A 1 92 ? -14.229 -10.468 4.816 1.00 87.75 92 HIS A N 1
ATOM 709 C CA . HIS A 1 92 ? -15.581 -9.933 4.632 1.00 87.75 92 HIS A CA 1
ATOM 710 C C . HIS A 1 92 ? -16.693 -10.943 4.939 1.00 87.75 92 HIS A C 1
ATOM 712 O O . HIS A 1 92 ? -17.749 -10.557 5.443 1.00 87.75 92 HIS A O 1
ATOM 718 N N . TYR A 1 93 ? -16.463 -12.234 4.684 1.00 87.88 93 TYR A N 1
ATOM 719 C CA . TYR A 1 93 ? -17.391 -13.290 5.085 1.00 87.88 93 TYR A CA 1
ATOM 720 C C . TYR A 1 93 ? -17.552 -13.343 6.611 1.00 87.88 93 TYR A C 1
ATOM 722 O O . TYR A 1 93 ? -18.680 -13.419 7.096 1.00 87.88 93 TYR A O 1
ATOM 730 N N . TYR A 1 94 ? -16.453 -13.232 7.367 1.00 87.50 94 TYR A N 1
ATOM 731 C CA . TYR A 1 94 ? -16.502 -13.172 8.833 1.00 87.50 94 TYR A CA 1
ATOM 732 C C . TYR A 1 94 ? -17.118 -11.867 9.360 1.00 87.50 94 TYR A C 1
ATOM 734 O O . TYR A 1 94 ? -17.929 -11.902 10.287 1.00 87.50 94 TYR A O 1
ATOM 742 N N . GLU A 1 95 ? -16.814 -10.722 8.743 1.00 83.62 95 GLU A N 1
ATOM 743 C CA . GLU A 1 95 ? -17.448 -9.440 9.088 1.00 83.62 95 GLU A CA 1
ATOM 744 C C . GLU A 1 95 ? -18.950 -9.405 8.755 1.00 83.62 95 GLU A C 1
ATOM 746 O O . GLU A 1 95 ? -19.714 -8.652 9.369 1.00 83.62 95 GLU A O 1
ATOM 751 N N . GLY A 1 96 ? -19.392 -10.205 7.779 1.00 83.56 96 GLY A N 1
ATOM 752 C CA . GLY A 1 96 ? -20.749 -10.167 7.232 1.00 83.56 96 GLY A CA 1
ATOM 753 C C . GLY A 1 96 ? -21.052 -8.884 6.449 1.00 83.56 96 GLY A C 1
ATOM 754 O O . GLY A 1 96 ? -22.221 -8.555 6.238 1.00 83.56 96 GLY A O 1
ATOM 755 N N . LYS A 1 97 ? -20.016 -8.141 6.040 1.00 81.50 97 LYS A N 1
ATOM 756 C CA . LYS A 1 97 ? -20.113 -6.909 5.247 1.00 81.50 97 LYS A CA 1
ATOM 757 C C . LYS A 1 97 ? -19.625 -7.182 3.826 1.00 81.50 97 LYS A C 1
ATOM 759 O O . LYS A 1 97 ? -18.716 -7.976 3.615 1.00 81.50 97 LYS A O 1
ATOM 764 N N . LYS A 1 98 ? -20.220 -6.516 2.835 1.00 85.06 98 LYS A N 1
ATOM 765 C CA . LYS A 1 98 ? -19.719 -6.572 1.454 1.00 85.06 98 LYS A CA 1
ATOM 766 C C . LYS A 1 98 ? -18.377 -5.829 1.337 1.00 85.06 98 LYS A C 1
ATOM 768 O O . LYS A 1 98 ? -18.173 -4.858 2.068 1.00 85.06 98 LYS A O 1
ATOM 773 N N . PRO A 1 99 ? -17.490 -6.226 0.408 1.00 84.44 99 PRO A N 1
ATOM 774 C CA . PRO A 1 99 ? -16.259 -5.488 0.170 1.00 84.44 99 PRO A CA 1
ATOM 775 C C . PRO A 1 99 ? -16.534 -4.055 -0.286 1.00 84.44 99 PRO A C 1
ATOM 777 O O . PRO A 1 99 ? -17.334 -3.841 -1.194 1.00 84.44 99 PRO A O 1
ATOM 780 N N . ALA A 1 100 ? -15.822 -3.083 0.290 1.00 83.75 100 ALA A N 1
ATOM 781 C CA . ALA A 1 100 ? -16.011 -1.662 -0.020 1.00 83.75 100 ALA A CA 1
ATOM 782 C C . ALA A 1 100 ? -15.807 -1.335 -1.510 1.00 83.75 100 ALA A C 1
ATOM 784 O O . ALA A 1 100 ? -16.463 -0.446 -2.045 1.00 83.75 100 ALA A O 1
ATOM 785 N N . PHE A 1 101 ? -14.949 -2.092 -2.207 1.00 82.31 101 PHE A N 1
ATOM 786 C CA . PHE A 1 101 ? -14.715 -1.882 -3.636 1.00 82.31 101 PHE A CA 1
ATOM 787 C C . PHE A 1 101 ? -15.927 -2.184 -4.524 1.00 82.31 101 PHE A C 1
ATOM 789 O O . PHE A 1 101 ? -15.953 -1.763 -5.678 1.00 82.31 101 PHE A O 1
ATOM 796 N N . VAL A 1 102 ? -16.907 -2.940 -4.014 1.00 83.38 102 VAL A N 1
ATOM 797 C CA . VAL A 1 102 ? -18.166 -3.196 -4.728 1.00 83.38 102 VAL A CA 1
ATOM 798 C C . VAL A 1 102 ? -18.968 -1.902 -4.870 1.00 83.38 102 VAL A C 1
ATOM 800 O O . VAL A 1 102 ? -19.697 -1.750 -5.847 1.00 83.38 102 VAL A O 1
ATOM 803 N N . ASP A 1 103 ? -18.811 -0.975 -3.923 1.00 85.56 103 ASP A N 1
ATOM 804 C CA . ASP A 1 103 ? -19.485 0.321 -3.933 1.00 85.56 103 ASP A CA 1
ATOM 805 C C . ASP A 1 103 ? -18.645 1.412 -4.606 1.00 85.56 103 ASP A C 1
ATOM 807 O O . ASP A 1 103 ? -19.186 2.219 -5.359 1.00 85.56 103 ASP A O 1
ATOM 811 N N . ASP A 1 104 ? -17.329 1.427 -4.372 1.00 88.31 104 ASP A N 1
ATOM 812 C CA . ASP A 1 104 ? -16.410 2.408 -4.957 1.00 88.31 104 ASP A CA 1
ATOM 813 C C . ASP A 1 104 ? -15.002 1.819 -5.123 1.00 88.31 104 ASP A C 1
ATOM 815 O O . ASP A 1 104 ? -14.421 1.313 -4.166 1.00 88.31 104 ASP A O 1
ATOM 819 N N . LEU A 1 105 ? -14.398 1.956 -6.309 1.00 84.81 105 LEU A N 1
ATOM 820 C CA . LEU A 1 105 ? -13.022 1.531 -6.591 1.00 84.81 105 LEU A CA 1
ATOM 821 C C . LEU A 1 105 ? -11.990 2.122 -5.617 1.00 84.81 105 LEU A C 1
ATOM 823 O O . LEU A 1 105 ? -10.976 1.470 -5.352 1.00 84.81 105 LEU A O 1
ATOM 827 N N . ILE A 1 106 ? -12.247 3.301 -5.039 1.00 86.56 106 ILE A N 1
ATOM 828 C CA . ILE A 1 106 ? -11.398 3.891 -3.986 1.00 86.56 106 ILE A CA 1
ATOM 829 C C . ILE A 1 106 ? -11.295 2.956 -2.768 1.00 86.56 106 ILE A C 1
ATOM 831 O O . ILE A 1 106 ? -10.253 2.906 -2.108 1.00 86.56 106 ILE A O 1
ATOM 835 N N . GLY A 1 107 ? -12.308 2.123 -2.521 1.00 85.50 107 GLY A N 1
ATOM 836 C CA . GLY A 1 107 ? -12.295 1.078 -1.498 1.00 85.50 107 GLY A CA 1
ATOM 837 C C . GLY A 1 107 ? -11.119 0.098 -1.617 1.00 85.50 107 GLY A C 1
ATOM 838 O O . GLY A 1 107 ? -10.677 -0.435 -0.599 1.00 85.50 107 GLY A O 1
ATOM 839 N N . LEU A 1 108 ? -10.543 -0.097 -2.814 1.00 87.62 108 LEU A N 1
ATOM 840 C CA . LEU A 1 108 ? -9.316 -0.894 -2.990 1.00 87.62 108 LEU A CA 1
ATOM 841 C C . LEU A 1 108 ? -8.081 -0.217 -2.384 1.00 87.62 108 LEU A C 1
ATOM 843 O O . LEU A 1 108 ? -7.193 -0.907 -1.888 1.00 87.62 108 LEU A O 1
ATOM 847 N N . ILE A 1 109 ? -8.020 1.116 -2.422 1.00 90.25 109 ILE A N 1
ATOM 848 C CA . ILE A 1 109 ? -6.935 1.905 -1.825 1.00 90.25 109 ILE A CA 1
ATOM 849 C C . ILE A 1 109 ? -7.147 2.008 -0.311 1.00 90.25 109 ILE A C 1
ATOM 851 O O . ILE A 1 109 ? -6.198 1.913 0.455 1.00 90.25 109 ILE A O 1
ATOM 855 N N . ILE A 1 110 ? -8.391 2.126 0.155 1.00 90.94 110 ILE A N 1
ATOM 856 C CA . ILE A 1 110 ? -8.683 2.206 1.596 1.00 90.94 110 ILE A CA 1
ATOM 857 C C . ILE A 1 110 ? -8.403 0.871 2.310 1.00 90.94 110 ILE A C 1
ATOM 859 O O . ILE A 1 110 ? -7.948 0.879 3.452 1.00 90.94 110 ILE A O 1
ATOM 863 N N . GLY A 1 111 ? -8.610 -0.274 1.648 1.00 90.19 111 GLY A N 1
ATOM 864 C CA . GLY A 1 111 ? -8.448 -1.609 2.245 1.00 90.19 111 GLY A CA 1
ATOM 865 C C . GLY A 1 111 ? -7.113 -1.843 2.979 1.00 90.19 111 GLY A C 1
ATOM 866 O O . GLY A 1 111 ? -7.132 -2.197 4.158 1.00 90.19 111 GLY A O 1
ATOM 867 N N . PRO A 1 112 ? -5.944 -1.622 2.347 1.00 92.44 112 PRO A N 1
ATOM 868 C CA . PRO A 1 112 ? -4.647 -1.749 3.016 1.00 92.44 112 PRO A CA 1
ATOM 869 C C . PRO A 1 112 ? -4.475 -0.838 4.240 1.00 92.44 112 PRO A C 1
ATOM 871 O O . PRO A 1 112 ? -3.870 -1.250 5.233 1.00 92.44 112 PRO A O 1
ATOM 874 N N . LEU A 1 113 ? -5.005 0.388 4.181 1.00 94.81 113 LEU A N 1
ATOM 875 C CA . LEU A 1 113 ? -4.970 1.312 5.313 1.00 94.81 113 LEU A CA 1
ATOM 876 C C . LEU A 1 113 ? -5.858 0.800 6.454 1.00 94.81 113 LEU A C 1
ATOM 878 O O . LEU A 1 113 ? -5.412 0.792 7.596 1.00 94.81 113 LEU A O 1
ATOM 882 N N . TYR A 1 114 ? -7.061 0.309 6.142 1.00 91.94 114 TYR A N 1
ATOM 883 C CA . TYR A 1 114 ? -7.987 -0.274 7.117 1.00 91.94 114 TYR A CA 1
ATOM 884 C C . TYR A 1 114 ? -7.347 -1.427 7.898 1.00 91.94 114 TYR A C 1
ATOM 886 O O . TYR A 1 114 ? -7.289 -1.377 9.122 1.00 91.94 114 TYR A O 1
ATOM 894 N N . VAL A 1 115 ? -6.768 -2.412 7.200 1.00 92.44 115 VAL A N 1
ATOM 895 C CA . VAL A 1 115 ? -6.093 -3.554 7.848 1.00 92.44 115 VAL A CA 1
ATOM 896 C C . VAL A 1 115 ? -4.938 -3.091 8.742 1.00 92.44 115 VAL A C 1
ATOM 898 O O . VAL A 1 115 ? -4.736 -3.624 9.832 1.00 92.44 115 VAL A O 1
ATOM 901 N N . THR A 1 116 ? -4.181 -2.083 8.302 1.00 95.69 116 THR A N 1
ATOM 902 C CA . THR A 1 116 ? -3.075 -1.521 9.092 1.00 95.69 116 THR A CA 1
ATOM 903 C C . THR A 1 116 ? -3.580 -0.827 10.358 1.00 95.69 116 THR A C 1
ATOM 905 O O . THR A 1 116 ? -2.985 -0.989 11.422 1.00 95.69 116 THR A O 1
ATOM 908 N N . VAL A 1 117 ? -4.674 -0.072 10.259 1.00 95.31 117 VAL A N 1
ATOM 909 C CA . VAL A 1 117 ? -5.292 0.630 11.390 1.00 95.31 117 VAL A CA 1
ATOM 910 C C . VAL A 1 117 ? -5.870 -0.357 12.407 1.00 95.31 117 VAL A C 1
ATOM 912 O O . VAL A 1 117 ? -5.570 -0.224 13.590 1.00 95.31 117 VAL A O 1
ATOM 915 N N . GLU A 1 118 ? -6.582 -1.394 11.966 1.00 92.81 118 GLU A N 1
ATOM 916 C CA . GLU A 1 118 ? -7.071 -2.470 12.845 1.00 92.81 118 GLU A CA 1
ATOM 917 C C . GLU A 1 118 ? -5.918 -3.167 13.584 1.00 92.81 118 GLU A C 1
ATOM 919 O O . GLU A 1 118 ? -5.969 -3.367 14.797 1.00 92.81 118 GLU A O 1
ATOM 924 N N . LEU A 1 119 ? -4.812 -3.465 12.891 1.00 94.69 119 LEU A N 1
ATOM 925 C CA . LEU A 1 119 ? -3.628 -4.031 13.541 1.00 94.69 119 LEU A CA 1
ATOM 926 C C . LEU A 1 119 ? -3.044 -3.080 14.600 1.00 94.69 119 LEU A C 1
ATOM 928 O O . LEU A 1 119 ? -2.616 -3.523 15.666 1.00 94.69 119 LEU A O 1
ATOM 932 N N . LEU A 1 120 ? -3.026 -1.773 14.329 1.00 96.31 120 LEU A N 1
ATOM 933 C CA . LEU A 1 120 ? -2.571 -0.763 15.286 1.00 96.31 120 LEU A CA 1
ATOM 934 C C . LEU A 1 120 ? -3.495 -0.677 16.510 1.00 96.31 120 LEU A C 1
ATOM 936 O O . LEU A 1 120 ? -2.982 -0.593 17.628 1.00 96.31 120 LEU A O 1
ATOM 940 N N . PHE A 1 1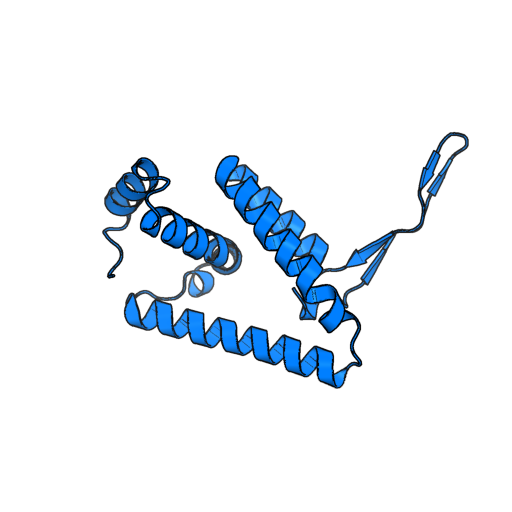21 ? -4.813 -0.759 16.321 1.00 95.12 121 PHE A N 1
ATOM 941 C CA . PHE A 1 121 ? -5.800 -0.819 17.406 1.00 95.12 121 PHE A CA 1
ATOM 942 C C . PHE A 1 121 ? -5.589 -2.046 18.300 1.00 95.12 121 PHE A C 1
ATOM 944 O O . PHE A 1 121 ? -5.519 -1.916 19.531 1.00 95.12 121 PHE A O 1
ATOM 951 N N . LEU A 1 122 ? -5.377 -3.218 17.686 1.00 93.50 122 LEU A N 1
ATOM 952 C CA . LEU A 1 122 ? -5.057 -4.468 18.384 1.00 93.50 122 LEU A CA 1
ATOM 953 C C . LEU A 1 122 ? -3.750 -4.372 19.184 1.00 93.50 122 LEU A C 1
ATOM 955 O O . LEU A 1 122 ? -3.653 -4.919 20.281 1.00 93.50 122 LEU A O 1
ATOM 959 N N . MET A 1 123 ? -2.753 -3.643 18.675 1.00 95.81 123 MET A N 1
ATOM 960 C CA . MET A 1 123 ? -1.501 -3.363 19.392 1.00 95.81 123 MET A CA 1
ATOM 961 C C . MET A 1 123 ? -1.637 -2.281 20.477 1.00 95.81 123 MET A C 1
ATOM 963 O O . MET A 1 123 ? -0.674 -2.010 21.194 1.00 95.81 123 MET A O 1
ATOM 967 N N . GLY A 1 124 ? -2.811 -1.664 20.622 1.00 94.81 124 GLY A N 1
ATOM 968 C CA . GLY A 1 124 ? -3.088 -0.660 21.648 1.00 94.81 124 GLY A CA 1
ATOM 969 C C . GLY A 1 124 ? -2.856 0.794 21.222 1.00 94.81 124 GLY A C 1
ATOM 970 O O . GLY A 1 124 ? -2.980 1.689 22.058 1.00 94.81 124 GLY A O 1
ATOM 971 N N . PHE A 1 125 ? -2.532 1.058 19.954 1.00 96.19 125 PHE A N 1
ATOM 972 C CA . PHE A 1 125 ? -2.343 2.412 19.427 1.00 96.19 125 PHE A CA 1
ATOM 973 C C . PHE A 1 125 ? -3.668 3.036 18.962 1.00 96.19 125 PHE A C 1
ATOM 975 O O . PHE A 1 125 ? -4.662 2.344 18.789 1.00 96.19 125 PHE A O 1
ATOM 982 N N . TYR A 1 126 ? -3.672 4.357 18.740 1.00 95.19 126 TYR A N 1
ATOM 983 C CA . TYR A 1 126 ? -4.797 5.102 18.152 1.00 95.19 126 TYR A CA 1
ATOM 984 C C . TYR A 1 126 ? -6.165 4.913 18.846 1.00 95.19 126 TYR A C 1
ATOM 986 O O . TYR A 1 126 ? -7.197 5.006 18.192 1.00 95.19 126 TYR A O 1
ATOM 994 N N . LYS A 1 127 ? -6.198 4.728 20.174 1.00 94.44 127 LYS A N 1
ATOM 995 C CA . LYS A 1 127 ? -7.443 4.479 20.932 1.00 94.44 127 LYS A CA 1
ATOM 996 C C . LYS A 1 127 ? -8.555 5.500 20.708 1.00 94.44 127 LYS A C 1
ATOM 998 O O . LYS A 1 127 ? -9.695 5.114 20.523 1.00 94.44 127 LYS A O 1
ATOM 1003 N N . THR A 1 128 ? -8.226 6.786 20.627 1.00 94.88 128 THR A N 1
ATOM 1004 C CA . THR A 1 128 ? -9.225 7.821 20.317 1.00 94.88 128 THR A CA 1
ATOM 1005 C C . THR A 1 128 ? -9.864 7.616 18.942 1.00 94.88 128 THR A C 1
ATOM 1007 O O . THR A 1 128 ? -11.072 7.745 18.807 1.00 94.88 128 THR A O 1
ATOM 1010 N N . LEU A 1 129 ? -9.068 7.248 17.933 1.00 94.06 129 LEU A N 1
ATOM 1011 C CA . LEU A 1 129 ? -9.581 6.958 16.594 1.00 94.06 129 LEU A CA 1
ATOM 1012 C C . LEU A 1 129 ? -10.411 5.667 16.589 1.00 94.06 129 LEU A C 1
ATOM 1014 O O . LEU A 1 129 ? -11.431 5.611 15.914 1.00 94.06 129 LEU A O 1
ATOM 1018 N N . GLU A 1 130 ? -9.996 4.649 17.345 1.00 94.94 130 GLU A N 1
ATOM 1019 C CA . GLU A 1 130 ? -10.761 3.411 17.536 1.00 94.94 130 GLU A CA 1
ATOM 1020 C C . GLU A 1 130 ? -12.143 3.704 18.140 1.00 94.94 130 GLU A C 1
ATOM 1022 O O . GLU A 1 130 ? -13.158 3.253 17.610 1.00 94.94 130 GLU A O 1
ATOM 1027 N N . ASP A 1 131 ? -12.199 4.521 19.195 1.00 94.56 131 ASP A N 1
ATOM 1028 C CA . ASP A 1 131 ? -13.446 4.928 19.847 1.00 94.56 131 ASP A CA 1
ATOM 1029 C C . ASP A 1 131 ? -14.364 5.715 18.894 1.00 94.56 131 ASP A C 1
ATOM 1031 O O . ASP A 1 131 ? -15.568 5.454 18.835 1.00 94.56 131 ASP A O 1
ATOM 1035 N N . GLU A 1 132 ? -13.809 6.643 18.107 1.00 94.44 132 GLU A N 1
ATOM 1036 C CA . GLU A 1 132 ? -14.553 7.415 17.100 1.00 94.44 132 GLU A CA 1
ATOM 1037 C C . GLU A 1 132 ? -15.116 6.521 15.986 1.00 94.44 132 GLU A C 1
ATOM 1039 O O . GLU A 1 132 ? -16.295 6.625 15.631 1.00 94.44 132 GLU A O 1
ATOM 1044 N N . VAL A 1 133 ? -14.297 5.608 15.457 1.00 92.00 133 VAL A N 1
ATOM 1045 C CA . VAL A 1 133 ? -14.719 4.639 14.438 1.00 92.00 133 VAL A CA 1
ATOM 1046 C C . VAL A 1 133 ? -15.821 3.738 14.990 1.00 92.00 133 VAL A C 1
ATOM 1048 O O . VAL A 1 133 ? -16.849 3.569 14.331 1.00 92.00 133 VAL A O 1
ATOM 1051 N N . ASN A 1 134 ? -15.670 3.228 16.212 1.00 92.50 134 ASN A N 1
ATOM 1052 C CA . ASN A 1 134 ? -16.670 2.382 16.862 1.00 92.50 134 ASN A CA 1
ATOM 1053 C C . ASN A 1 134 ? -17.980 3.131 17.142 1.00 92.50 134 ASN A C 1
ATOM 1055 O O . ASN A 1 134 ? -19.057 2.545 17.011 1.00 92.50 134 ASN A O 1
ATOM 1059 N N . ALA A 1 135 ? -17.918 4.421 17.479 1.00 93.50 135 ALA A N 1
ATOM 1060 C CA . ALA A 1 135 ? -19.106 5.247 17.683 1.00 93.50 135 ALA A CA 1
ATOM 1061 C C . ALA A 1 135 ? -19.914 5.455 16.389 1.00 93.50 135 ALA A C 1
ATOM 1063 O O . ALA A 1 135 ? -21.139 5.570 16.444 1.00 93.50 135 ALA A O 1
ATOM 1064 N N . ILE A 1 136 ? -19.246 5.490 15.231 1.00 91.69 136 ILE A N 1
ATOM 1065 C CA . ILE A 1 136 ? -19.882 5.715 13.923 1.00 91.69 136 ILE A CA 1
ATOM 1066 C C . ILE A 1 136 ? -20.309 4.397 13.265 1.00 91.69 136 ILE A C 1
ATOM 1068 O O . ILE A 1 136 ? -21.436 4.275 12.784 1.00 91.69 136 ILE A O 1
ATOM 1072 N N . ALA A 1 137 ? -19.405 3.420 13.203 1.00 86.31 137 ALA A N 1
ATOM 1073 C CA . ALA A 1 137 ? -19.558 2.192 12.421 1.00 86.31 137 ALA A CA 1
ATOM 1074 C C . ALA A 1 137 ? -19.978 0.967 13.255 1.00 86.31 137 ALA A C 1
ATOM 1076 O O . ALA A 1 137 ? -20.309 -0.078 12.679 1.00 86.31 137 ALA A O 1
ATOM 1077 N N . GLY A 1 138 ? -19.979 1.094 14.585 1.00 84.81 138 GLY A N 1
ATOM 1078 C CA . GLY A 1 138 ? -20.113 -0.019 15.521 1.00 84.81 138 GLY A CA 1
ATOM 1079 C C . GLY A 1 138 ? -18.809 -0.815 15.677 1.00 84.81 138 GLY A C 1
ATOM 1080 O O . GLY A 1 138 ? -17.908 -0.688 14.847 1.00 84.81 138 GLY A O 1
ATOM 1081 N N . PRO A 1 139 ? -18.706 -1.655 16.722 1.00 79.00 139 PRO A N 1
ATOM 1082 C CA . PRO A 1 139 ? -17.516 -2.461 16.965 1.00 79.00 139 PRO A CA 1
ATOM 1083 C C . PRO A 1 139 ? -17.286 -3.479 15.845 1.00 79.00 139 PRO A C 1
ATOM 1085 O O . PRO A 1 139 ? -18.235 -4.087 15.328 1.00 79.00 139 PRO A O 1
ATOM 1088 N N . THR A 1 140 ? -16.020 -3.707 15.500 1.00 71.56 140 THR A N 1
ATOM 1089 C CA . THR A 1 140 ? -15.623 -4.832 14.652 1.00 71.56 140 THR A CA 1
ATOM 1090 C C . THR A 1 140 ? -15.892 -6.146 15.388 1.00 71.56 140 THR A C 1
ATOM 1092 O O . THR A 1 140 ? -15.710 -6.270 16.601 1.00 71.56 140 THR A O 1
ATOM 1095 N N . LYS A 1 141 ? -16.421 -7.138 14.664 1.00 68.19 141 LYS A N 1
ATOM 1096 C CA . LYS A 1 141 ? -16.647 -8.476 15.221 1.00 68.19 141 LYS A CA 1
ATOM 1097 C C . LYS A 1 141 ? -15.294 -9.185 15.259 1.00 68.19 141 LYS A C 1
ATOM 1099 O O . LYS A 1 141 ? -14.858 -9.684 14.225 1.00 68.19 141 LYS A O 1
ATOM 1104 N N . ALA A 1 142 ? -14.635 -9.151 16.414 1.00 56.12 142 ALA A N 1
ATOM 1105 C CA . ALA A 1 142 ? -13.440 -9.946 16.693 1.00 56.12 142 ALA A CA 1
ATOM 1106 C C . ALA A 1 142 ? -13.788 -11.429 16.897 1.00 56.12 142 ALA A C 1
ATOM 1108 O O . ALA A 1 142 ? -14.868 -11.709 17.473 1.00 56.12 142 ALA A O 1
#

Sequence (142 aa):
MCLLARIQIPFDGFVTDSLMINSVVIDGAQLFVLASVVYYFMLSFSLGFIMAVIFTLLLVGAQPIAAMAFWPWLSIGVGVFVFGWVLQFIGHYYEGKKPAFVDDLIGLIIGPLYVTVELLFLMGFYKTLEDEVNAIAGPTKA

Radius of gyration: 18.58 Å; chains: 1; bounding box: 45×41×42 Å

Secondary structure (DSSP, 8-state):
-TTGGG-EEEE---EETTEEPPPEEEEHHHHHHHHHHHHHHHH-HHHHHHHHHHHHHHHHHHHHHHTS-HHHHHHHHHHHHHHHHHHHHHHHHHHT---GGGT-TTHHHHHHHHHHHHHHHHTT--HHHHHHHHHHH-----

pLDDT: mean 90.02, std 6.76, range [56.12, 98.19]

Foldseek 3Di:
DLVQQPQWDWDPWDDDPPDTGHIDIDTRLNVVLVVLLVVQCVVPVVLSVVSNVVSVVVVVVSVVLSPDPPPSSVCVVVVVVVVVVVVVVVLCVQQVHDQPVVVPVCSVSVVVSVVVVVVCVVVVPPVVVQVVCCVPPNDGDD